Protein AF-A0A318UR28-F1 (afdb_monomer)

Secondary structure (DSSP, 8-state):
-------------------------------EEEEE-TTSS-EEEEESSPP-GGGEEEEEEEESEEEESS---SEE-TTSPPS-EEEE-SSEEEE---

Solvent-accessible surface a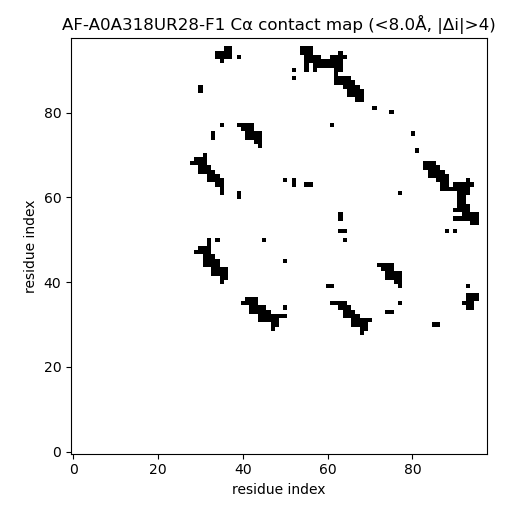rea (backbone atoms only — not comparable to full-atom values): 6173 Å² total; per-residue (Å²): 134,89,81,80,89,85,85,76,90,81,85,70,75,76,74,70,73,71,76,73,68,73,72,68,71,74,77,71,63,60,42,31,24,25,36,18,35,82,84,64,68,37,24,36,53,70,43,64,57,83,74,71,69,88,53,40,47,80,38,96,81,43,53,14,34,41,20,21,65,54,85,76,63,67,55,43,44,71,92,65,65,74,84,63,66,76,41,67,45,92,54,35,15,18,40,78,78,130

Radius of gyration: 28.0 Å; Cα contacts (8 Å, |Δi|>4): 166; chains: 1; bounding box: 41×29×94 Å

Mean predicted aligned error: 13.71 Å

pLDDT: mean 76.33, std 17.56, range [40.16, 93.56]

Foldseek 3Di:
DDDDDDDDDPPPPPPPPVPPPPCPVPPPLQKFKWFQAQVLFKTFTPGSDDDDCVQFDADPRAFGMWIASDDPDGIDGRVDGDPGIPDTHPGHGGGDDD

Organism: NCBI:txid1241337

Structure (mmCIF, N/CA/C/O backbone):
data_AF-A0A318UR28-F1
#
_entry.id   AF-A0A318UR28-F1
#
loop_
_atom_site.group_PDB
_atom_site.id
_atom_site.type_symbol
_atom_site.label_atom_id
_atom_site.label_alt_id
_atom_site.label_comp_id
_atom_site.label_asym_id
_atom_site.label_entity_id
_atom_site.label_seq_id
_atom_site.pdbx_PDB_ins_code
_atom_site.Cartn_x
_atom_site.Cartn_y
_atom_site.Cartn_z
_atom_site.occupancy
_atom_site.B_iso_or_equiv
_atom_site.auth_seq_id
_atom_site.auth_comp_id
_atom_site.auth_asym_id
_atom_site.auth_atom_id
_atom_site.pdbx_PDB_model_num
ATOM 1 N N . MET A 1 1 ? 23.581 -5.025 -82.618 1.00 43.72 1 MET A N 1
ATOM 2 C CA . MET A 1 1 ? 24.787 -5.405 -81.849 1.00 43.72 1 MET A CA 1
ATOM 3 C C . MET A 1 1 ? 25.170 -4.251 -80.940 1.00 43.72 1 MET A C 1
ATOM 5 O O . MET A 1 1 ? 25.267 -3.138 -81.431 1.00 43.72 1 MET A O 1
ATOM 9 N N . LYS A 1 2 ? 25.326 -4.558 -79.644 1.00 49.34 2 LYS A N 1
ATOM 10 C CA . LYS A 1 2 ? 26.146 -3.898 -78.612 1.00 49.34 2 LYS A CA 1
ATOM 11 C C . LYS A 1 2 ? 26.389 -2.388 -78.752 1.00 49.34 2 LYS A C 1
ATOM 13 O O . LYS A 1 2 ? 27.187 -1.984 -79.589 1.00 49.34 2 LYS A O 1
ATOM 18 N N . LYS A 1 3 ? 25.854 -1.622 -77.795 1.00 48.12 3 LYS A N 1
ATOM 19 C CA . LYS A 1 3 ? 26.621 -0.639 -77.008 1.00 48.12 3 LYS A CA 1
ATOM 20 C C . LYS A 1 3 ? 25.892 -0.371 -75.674 1.00 48.12 3 LYS A C 1
ATOM 22 O O . LYS A 1 3 ? 24.783 0.140 -75.693 1.00 48.12 3 LYS A O 1
ATOM 27 N N . VAL A 1 4 ? 26.283 -1.080 -74.605 1.00 57.25 4 VAL A N 1
ATOM 28 C CA . VAL A 1 4 ? 26.959 -0.540 -73.392 1.00 57.25 4 VAL A CA 1
ATOM 29 C C . VAL A 1 4 ? 26.194 0.670 -72.823 1.00 57.25 4 VAL A C 1
ATOM 31 O O . VAL A 1 4 ? 26.276 1.754 -73.380 1.00 57.25 4 VAL A O 1
ATOM 34 N N . PHE A 1 5 ? 25.263 0.486 -71.873 1.00 55.03 5 PHE A N 1
ATOM 35 C CA . PHE A 1 5 ? 25.503 0.572 -70.415 1.00 55.03 5 PHE A CA 1
ATOM 36 C C . PHE A 1 5 ? 26.703 1.454 -70.067 1.00 55.03 5 PHE A C 1
ATOM 38 O O . PHE A 1 5 ? 27.818 1.018 -70.290 1.00 55.03 5 PHE A O 1
ATOM 45 N N . PHE A 1 6 ? 26.468 2.658 -69.546 1.00 55.59 6 PHE A N 1
ATOM 46 C CA . PHE A 1 6 ? 27.237 3.335 -68.488 1.00 55.59 6 PHE A CA 1
ATOM 47 C C . PHE A 1 6 ? 26.827 4.812 -68.466 1.00 55.59 6 PHE A C 1
ATOM 49 O O . PHE A 1 6 ? 27.110 5.570 -69.387 1.00 55.59 6 PHE A O 1
ATOM 56 N N . GLY A 1 7 ? 26.143 5.203 -67.397 1.00 50.16 7 GLY A N 1
ATOM 57 C CA . GLY A 1 7 ? 25.590 6.540 -67.189 1.00 50.16 7 GLY A CA 1
ATOM 58 C C . GLY A 1 7 ? 24.182 6.361 -66.636 1.00 50.16 7 GLY A C 1
ATOM 59 O O . GLY A 1 7 ? 23.358 5.726 -67.271 1.00 50.16 7 GLY A O 1
ATOM 60 N N . LEU A 1 8 ? 23.826 6.803 -65.443 1.00 47.19 8 LEU A N 1
ATOM 61 C CA . LEU A 1 8 ? 24.327 7.940 -64.704 1.00 47.19 8 LEU A CA 1
ATOM 62 C C . LEU A 1 8 ? 23.835 7.748 -63.259 1.00 47.19 8 LEU A C 1
ATOM 64 O O . LEU A 1 8 ? 22.642 7.607 -63.024 1.00 47.19 8 LEU A O 1
ATOM 68 N N . LEU A 1 9 ? 24.775 7.684 -62.318 1.00 52.56 9 LEU A N 1
ATOM 69 C CA . LEU A 1 9 ? 24.725 8.473 -61.088 1.00 52.56 9 LEU A CA 1
ATOM 70 C C . LEU A 1 9 ? 23.358 8.528 -60.369 1.00 52.56 9 LEU A C 1
ATOM 72 O O . LEU A 1 9 ? 22.606 9.484 -60.512 1.00 52.56 9 LEU A O 1
ATOM 76 N N . VAL A 1 10 ? 23.096 7.550 -59.500 1.00 50.84 10 VAL A N 1
ATOM 77 C CA . VAL A 1 10 ? 22.198 7.751 -58.349 1.00 50.84 10 VAL A CA 1
ATOM 78 C C . VAL A 1 10 ? 22.953 7.359 -57.084 1.00 50.84 10 VAL A C 1
ATOM 80 O O . VAL A 1 10 ? 22.605 6.437 -56.359 1.00 50.84 10 VAL A O 1
ATOM 83 N N . ALA A 1 11 ? 24.037 8.090 -56.831 1.00 53.78 11 ALA A N 1
ATOM 84 C CA . ALA A 1 11 ? 24.538 8.296 -55.481 1.00 53.78 11 ALA A CA 1
ATOM 85 C C . ALA A 1 11 ? 23.714 9.427 -54.845 1.00 53.78 11 ALA A C 1
ATOM 87 O O . ALA A 1 11 ? 24.229 10.499 -54.543 1.00 53.78 11 ALA A O 1
ATOM 88 N N . ALA A 1 12 ? 22.407 9.212 -54.688 1.00 50.88 12 ALA A N 1
ATOM 89 C CA . ALA A 1 12 ? 21.651 9.980 -53.716 1.00 50.88 12 ALA A CA 1
ATOM 90 C C . ALA A 1 12 ? 21.875 9.259 -52.396 1.00 50.88 12 ALA A C 1
ATOM 92 O O . ALA A 1 12 ? 21.232 8.256 -52.096 1.00 50.88 12 ALA A O 1
ATOM 93 N N . ILE A 1 13 ? 22.894 9.736 -51.685 1.00 56.47 13 ILE A N 1
ATOM 94 C CA . ILE A 1 13 ? 23.155 9.456 -50.283 1.00 56.47 13 ILE A CA 1
ATOM 95 C C . ILE A 1 13 ? 21.796 9.508 -49.595 1.00 56.47 13 ILE A C 1
ATOM 97 O O . ILE A 1 13 ? 21.218 10.583 -49.428 1.00 56.47 13 ILE A O 1
ATOM 101 N N . ALA A 1 14 ? 21.259 8.336 -49.258 1.00 50.97 14 ALA A N 1
ATOM 102 C CA . ALA A 1 14 ? 20.238 8.244 -48.246 1.00 50.97 14 ALA A CA 1
ATOM 103 C C . ALA A 1 14 ? 20.933 8.795 -47.011 1.00 50.97 14 ALA A C 1
ATOM 105 O O . ALA A 1 14 ? 21.726 8.105 -46.368 1.00 50.97 14 ALA A O 1
ATOM 106 N N . VAL A 1 15 ?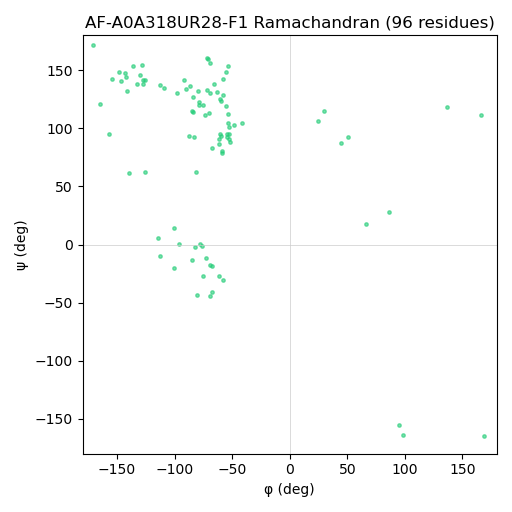 20.732 10.088 -46.755 1.00 53.31 15 VAL A N 1
ATOM 107 C CA . VAL A 1 15 ? 20.967 10.660 -45.446 1.00 53.31 15 VAL A CA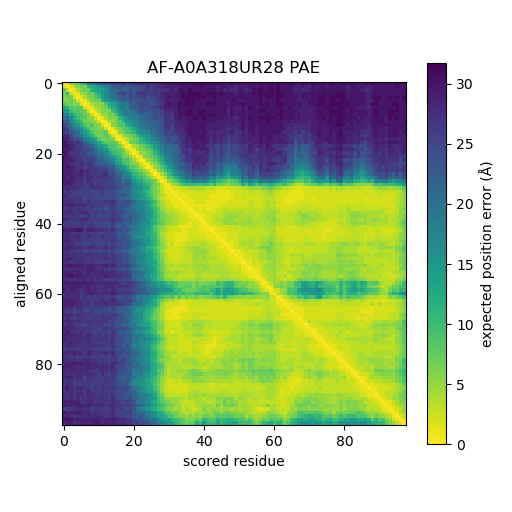 1
ATOM 108 C C . VAL A 1 15 ? 20.018 9.852 -44.592 1.00 53.31 15 VAL A C 1
ATOM 110 O O . VAL A 1 15 ? 18.816 10.110 -44.551 1.00 53.31 15 VAL A O 1
ATOM 113 N N . GLY A 1 16 ? 20.561 8.779 -44.018 1.00 49.44 16 GLY A N 1
ATOM 114 C CA . GLY A 1 16 ? 20.009 8.165 -42.846 1.00 49.44 16 GLY A CA 1
ATOM 115 C C . GLY A 1 16 ? 19.890 9.32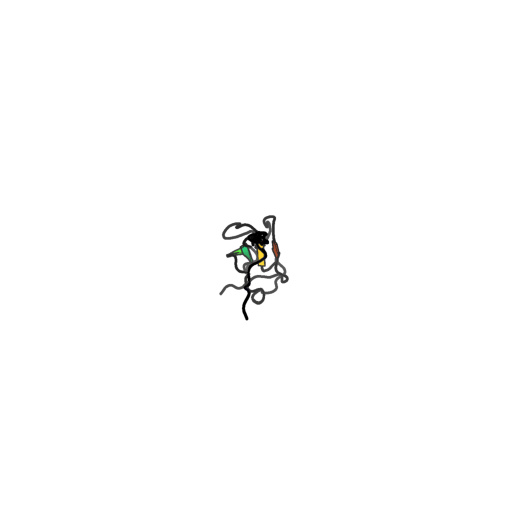5 -41.889 1.00 49.44 16 GLY A C 1
ATOM 116 O O . GLY A 1 16 ? 20.863 9.721 -41.252 1.00 49.44 16 GLY A O 1
ATOM 117 N N . GLY A 1 17 ? 18.699 9.923 -41.844 1.00 47.69 17 GLY A N 1
ATOM 118 C CA . GLY A 1 17 ? 18.200 10.464 -40.612 1.00 47.69 17 GLY A CA 1
ATOM 119 C C . GLY A 1 17 ? 18.291 9.270 -39.698 1.00 47.69 17 GLY A C 1
ATOM 120 O O . GLY A 1 17 ? 17.432 8.391 -39.749 1.00 47.69 17 GLY A O 1
ATOM 121 N N . SER A 1 18 ? 19.423 9.160 -39.000 1.00 50.34 18 SER A N 1
ATOM 122 C CA . SER A 1 18 ? 19.562 8.308 -37.850 1.00 50.34 18 SER A CA 1
ATOM 123 C C . SER A 1 18 ? 18.343 8.676 -37.051 1.00 50.34 18 SER A C 1
ATOM 125 O O . SER A 1 18 ? 18.253 9.775 -36.498 1.00 50.34 18 SER A O 1
ATOM 127 N N . ALA A 1 19 ? 17.344 7.803 -37.111 1.00 54.19 19 ALA A N 1
ATOM 128 C CA . ALA A 1 19 ? 16.306 7.779 -36.134 1.00 54.19 19 ALA A CA 1
ATOM 129 C C . ALA A 1 19 ? 17.089 7.476 -34.864 1.00 54.19 19 ALA A C 1
ATOM 131 O O . ALA A 1 19 ? 17.273 6.329 -34.470 1.00 54.19 19 ALA A O 1
ATOM 132 N N . PHE A 1 20 ? 17.592 8.534 -34.230 1.00 59.19 20 PHE A N 1
ATOM 133 C CA . PHE A 1 20 ? 17.612 8.611 -32.799 1.00 59.19 20 PHE A CA 1
ATOM 134 C C . PHE A 1 20 ? 16.133 8.494 -32.445 1.00 59.19 20 PHE A C 1
ATOM 136 O O . PHE A 1 20 ? 15.432 9.474 -32.202 1.00 59.19 20 PHE A O 1
ATOM 143 N N . THR A 1 21 ? 15.625 7.259 -32.484 1.00 53.50 21 THR A N 1
ATOM 144 C CA . THR A 1 21 ? 14.650 6.818 -31.522 1.00 53.50 21 THR A CA 1
ATOM 145 C C . THR A 1 21 ? 15.333 7.154 -30.217 1.00 53.50 21 THR A C 1
ATOM 147 O O . THR A 1 21 ? 16.164 6.395 -29.717 1.00 53.50 21 THR A O 1
ATOM 150 N N . SER A 1 22 ? 15.064 8.362 -29.725 1.00 51.41 22 SER A N 1
ATOM 151 C CA . SER A 1 22 ? 15.074 8.637 -28.312 1.00 51.41 22 SER A CA 1
ATOM 152 C C . SER A 1 22 ? 14.163 7.564 -27.757 1.00 51.41 22 SER A C 1
ATOM 154 O O . SER A 1 22 ? 12.950 7.735 -27.665 1.00 51.41 22 SER A O 1
ATOM 156 N N . ALA A 1 23 ? 14.758 6.413 -27.450 1.00 50.41 23 ALA A N 1
ATOM 157 C CA . ALA A 1 23 ? 14.302 5.555 -26.401 1.00 50.41 23 ALA A CA 1
ATOM 158 C C . ALA A 1 23 ? 14.393 6.465 -25.184 1.00 50.41 23 ALA A C 1
ATOM 160 O O . ALA A 1 23 ? 15.384 6.478 -24.455 1.00 50.41 23 ALA A O 1
ATOM 161 N N . GLN A 1 24 ? 13.381 7.324 -25.031 1.00 44.62 24 GLN A N 1
ATOM 162 C CA . GLN A 1 24 ? 12.987 7.826 -23.746 1.00 44.62 24 GLN A CA 1
ATOM 163 C C . GLN A 1 24 ? 12.770 6.536 -22.989 1.00 44.62 24 GLN A C 1
ATOM 165 O O . GLN A 1 24 ? 11.765 5.851 -23.174 1.00 44.62 24 GLN A O 1
ATOM 170 N N . 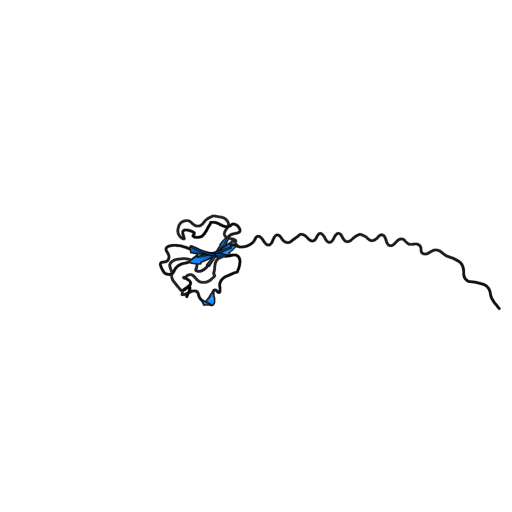LYS A 1 25 ? 13.816 6.119 -22.270 1.00 40.16 25 LYS A N 1
ATOM 171 C CA . LYS A 1 25 ? 13.734 5.081 -21.272 1.00 40.16 25 LYS A CA 1
ATOM 172 C C . LYS A 1 25 ? 12.598 5.593 -20.418 1.00 40.16 25 LYS A C 1
ATOM 174 O O . LYS A 1 25 ? 12.771 6.593 -19.723 1.00 40.16 25 LYS A O 1
ATOM 179 N N . LYS A 1 26 ? 11.404 5.028 -20.620 1.00 41.59 26 LYS A N 1
ATOM 180 C CA . LYS A 1 26 ? 10.255 5.290 -19.777 1.00 41.59 26 LYS A CA 1
ATOM 181 C C . LYS A 1 26 ? 10.820 4.970 -18.413 1.00 41.59 26 LYS A C 1
ATOM 183 O O . LYS A 1 26 ? 11.133 3.815 -18.136 1.00 41.59 26 LYS A O 1
ATOM 188 N N . VAL A 1 27 ? 11.108 6.007 -17.635 1.00 46.28 27 VAL A N 1
ATOM 189 C CA . VAL A 1 27 ? 11.353 5.845 -16.218 1.00 46.28 27 VAL A CA 1
ATOM 190 C C . VAL A 1 27 ? 9.977 5.428 -15.738 1.00 46.28 27 VAL A C 1
ATOM 192 O O . VAL A 1 27 ? 9.125 6.255 -15.440 1.00 46.28 27 VAL A O 1
ATOM 195 N N . THR A 1 28 ? 9.679 4.136 -15.858 1.00 52.03 28 THR A N 1
ATOM 196 C CA . THR A 1 28 ? 8.694 3.497 -15.012 1.00 52.03 28 THR A CA 1
ATOM 197 C C . THR A 1 28 ? 9.294 3.6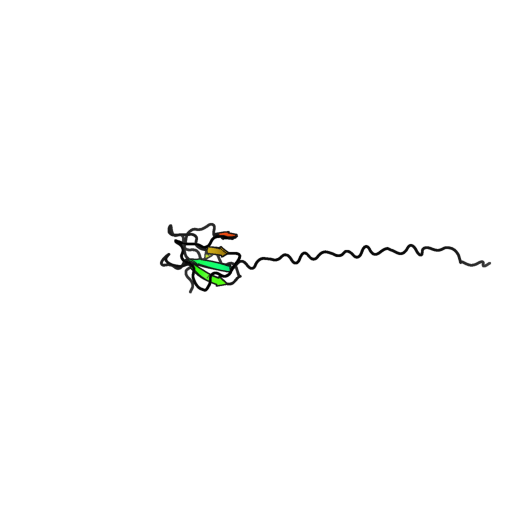78 -13.642 1.00 52.03 28 THR A C 1
ATOM 199 O O . THR A 1 28 ? 10.189 2.938 -13.256 1.00 52.03 28 THR A O 1
ATOM 202 N N . THR A 1 29 ? 8.938 4.786 -12.999 1.00 62.00 29 THR A N 1
ATOM 203 C CA . THR A 1 29 ? 9.234 5.005 -11.598 1.00 62.00 29 THR A CA 1
ATOM 204 C C . THR A 1 29 ? 8.661 3.786 -10.904 1.00 62.00 29 THR A C 1
ATOM 206 O O . THR A 1 29 ? 7.452 3.550 -10.994 1.00 62.00 29 THR A O 1
ATOM 209 N N . ASP A 1 30 ? 9.537 2.947 -10.359 1.00 79.12 30 ASP A N 1
ATOM 210 C CA . ASP A 1 30 ? 9.112 1.727 -9.696 1.00 79.12 30 ASP A CA 1
ATOM 211 C C . ASP A 1 30 ? 8.114 2.136 -8.607 1.00 79.12 30 ASP A C 1
ATOM 213 O O . ASP A 1 30 ? 8.405 2.979 -7.756 1.00 79.12 30 ASP A O 1
ATOM 217 N N . THR A 1 31 ? 6.880 1.643 -8.718 1.00 89.38 31 THR A N 1
ATOM 218 C CA . THR A 1 31 ? 5.838 1.929 -7.733 1.00 89.38 31 THR A CA 1
ATOM 219 C C . THR A 1 31 ? 6.002 0.924 -6.612 1.00 89.38 31 THR A C 1
ATOM 221 O O . THR A 1 31 ? 5.840 -0.271 -6.832 1.00 89.38 31 THR A O 1
ATOM 224 N N . TYR A 1 32 ? 6.341 1.402 -5.423 1.00 91.88 32 TYR A N 1
ATOM 225 C CA . TYR A 1 32 ? 6.459 0.588 -4.224 1.00 91.88 32 TYR A CA 1
ATOM 226 C C . TYR A 1 32 ? 5.076 0.439 -3.609 1.00 91.88 32 TYR A C 1
ATOM 228 O O . TYR A 1 32 ? 4.477 1.426 -3.174 1.00 91.88 32 TYR A O 1
ATOM 236 N N . TYR A 1 33 ? 4.562 -0.784 -3.608 1.00 92.50 33 TYR A N 1
ATOM 237 C CA . TYR A 1 33 ? 3.243 -1.117 -3.098 1.00 92.50 33 TYR A CA 1
ATOM 238 C C . TYR A 1 33 ? 3.309 -1.515 -1.630 1.00 92.50 33 TYR A C 1
ATOM 240 O O . TYR A 1 33 ? 4.209 -2.231 -1.180 1.00 92.50 33 TYR A O 1
ATOM 248 N N . TYR A 1 34 ? 2.294 -1.079 -0.896 1.00 93.00 34 TYR A N 1
ATOM 249 C CA . TYR A 1 34 ? 2.103 -1.390 0.502 1.00 93.00 34 TYR A CA 1
ATOM 250 C C . TYR A 1 34 ? 0.666 -1.835 0.756 1.00 93.00 34 TYR A C 1
ATOM 252 O O . TYR A 1 34 ? -0.274 -1.221 0.253 1.00 93.00 34 TYR A O 1
ATOM 260 N N . VAL A 1 35 ? 0.497 -2.868 1.577 1.00 92.75 35 VAL A N 1
ATOM 261 C CA . VAL A 1 35 ? -0.806 -3.465 1.908 1.00 92.75 35 VAL A CA 1
ATOM 262 C C . VAL A 1 35 ? -1.159 -3.226 3.367 1.00 92.75 35 VAL A C 1
ATOM 264 O O . VAL A 1 35 ? -0.294 -3.338 4.240 1.00 92.75 35 VAL A O 1
ATOM 267 N N . LEU A 1 36 ? -2.411 -2.881 3.651 1.00 92.12 36 LEU A N 1
ATOM 268 C CA . LEU A 1 36 ? -2.871 -2.666 5.017 1.00 92.12 36 LEU A CA 1
ATOM 269 C C . LEU A 1 36 ? -2.964 -4.006 5.750 1.00 92.12 36 LEU A C 1
ATOM 271 O O . LEU A 1 36 ? -3.520 -4.976 5.231 1.00 92.12 36 LEU A O 1
ATOM 275 N N . ASN A 1 37 ? -2.431 -4.057 6.970 1.00 88.88 37 ASN A N 1
ATOM 276 C CA . ASN A 1 37 ? -2.581 -5.218 7.837 1.00 88.88 37 ASN A CA 1
ATOM 277 C C . ASN A 1 37 ? -4.024 -5.361 8.357 1.00 88.88 37 ASN A C 1
ATOM 279 O O . ASN A 1 37 ? -4.772 -4.391 8.446 1.00 88.88 37 ASN A O 1
ATOM 283 N N . GLN A 1 38 ? -4.395 -6.567 8.796 1.00 87.00 38 GLN A N 1
ATOM 284 C CA . GLN A 1 38 ? -5.736 -6.848 9.328 1.00 87.00 38 GLN A CA 1
ATOM 285 C C . GLN A 1 38 ? -6.131 -5.970 10.527 1.00 87.00 38 GLN A C 1
ATOM 287 O O . GLN A 1 38 ? -7.301 -5.642 10.700 1.00 87.00 38 GLN A O 1
ATOM 292 N N . ALA A 1 39 ? -5.159 -5.552 11.341 1.00 85.19 39 ALA A N 1
ATOM 293 C CA . ALA A 1 39 ? -5.405 -4.653 12.466 1.00 85.19 39 ALA A CA 1
ATOM 294 C C . ALA A 1 39 ? -5.696 -3.197 12.038 1.00 85.19 39 ALA A C 1
ATOM 296 O O . ALA A 1 39 ? -6.090 -2.393 12.878 1.00 85.19 39 ALA A O 1
ATOM 297 N N . GLY A 1 40 ? -5.470 -2.832 10.770 1.00 85.88 40 GLY A N 1
ATOM 298 C CA . GLY A 1 40 ? -5.626 -1.464 10.272 1.00 85.88 40 GLY A CA 1
ATOM 299 C C . GLY A 1 40 ? -4.629 -0.464 10.866 1.00 85.88 40 GLY A C 1
ATOM 300 O O . GLY A 1 40 ? -4.861 0.740 10.821 1.00 85.88 40 GLY A O 1
ATOM 301 N N . THR A 1 41 ? -3.533 -0.948 11.455 1.00 88.69 41 THR A N 1
ATOM 302 C CA . THR A 1 41 ? -2.554 -0.133 12.192 1.00 88.69 41 THR A CA 1
ATOM 303 C C . THR A 1 41 ? -1.308 0.198 11.384 1.00 88.69 41 THR A C 1
ATOM 305 O O . THR A 1 41 ? -0.591 1.133 11.733 1.00 88.69 41 THR A O 1
ATOM 308 N N . SER A 1 42 ? -1.015 -0.561 10.325 1.00 90.75 42 SER A N 1
ATOM 309 C CA . SER A 1 42 ? 0.186 -0.363 9.511 1.00 90.75 42 SER A CA 1
ATOM 310 C C . SER A 1 42 ? -0.003 -0.886 8.091 1.00 90.75 42 SER A C 1
ATOM 312 O O . SER A 1 42 ? -0.600 -1.942 7.883 1.00 90.75 42 SER A O 1
ATOM 314 N N . TYR A 1 43 ? 0.553 -0.167 7.124 1.00 92.56 43 TYR A N 1
ATOM 315 C CA . TYR A 1 43 ? 0.801 -0.679 5.787 1.00 92.56 43 TYR A CA 1
ATOM 316 C C . TYR A 1 43 ? 2.154 -1.389 5.761 1.00 92.56 43 TYR A C 1
ATOM 318 O O . TYR A 1 43 ? 3.124 -0.861 6.301 1.00 92.56 43 TYR A O 1
ATOM 326 N N . ARG A 1 44 ? 2.241 -2.559 5.132 1.00 92.56 44 ARG A N 1
ATOM 327 C CA . ARG A 1 44 ? 3.474 -3.336 4.950 1.00 92.56 44 ARG A CA 1
ATOM 328 C C . ARG A 1 44 ? 3.908 -3.317 3.495 1.00 92.56 44 ARG A C 1
ATOM 330 O O . ARG A 1 44 ? 3.074 -3.533 2.624 1.00 92.56 44 ARG A O 1
ATOM 337 N N . SER A 1 45 ? 5.195 -3.092 3.250 1.00 92.12 45 SER A N 1
ATOM 338 C CA . SER A 1 45 ? 5.768 -3.153 1.903 1.00 92.12 45 SER A CA 1
ATOM 339 C C . SER A 1 45 ? 5.650 -4.568 1.339 1.00 92.12 45 SER A C 1
ATOM 341 O O . SER A 1 45 ? 6.009 -5.537 2.013 1.00 92.12 45 SER A O 1
ATOM 343 N N . VAL A 1 46 ? 5.149 -4.674 0.110 1.00 90.50 46 VAL A N 1
ATOM 344 C CA . VAL A 1 46 ? 5.081 -5.926 -0.667 1.00 90.50 46 VAL A CA 1
ATOM 345 C C . VAL A 1 46 ? 5.978 -5.883 -1.909 1.00 90.50 46 VAL A C 1
ATOM 347 O O . VAL A 1 46 ? 6.008 -6.827 -2.693 1.00 90.50 46 VAL A O 1
ATOM 350 N N . GLY A 1 47 ? 6.760 -4.809 -2.060 1.00 88.69 47 GLY A N 1
ATOM 351 C CA . GLY A 1 47 ? 7.701 -4.614 -3.159 1.00 88.69 47 GLY A CA 1
ATOM 352 C C . GLY A 1 47 ? 7.119 -3.802 -4.314 1.00 88.69 47 GLY A C 1
ATOM 353 O O . GLY A 1 47 ? 6.223 -2.985 -4.131 1.00 88.69 47 GLY A O 1
ATOM 354 N N . ILE A 1 48 ? 7.671 -4.004 -5.511 1.00 88.94 48 ILE A N 1
ATOM 355 C CA . ILE A 1 48 ? 7.356 -3.207 -6.713 1.00 88.94 48 ILE A CA 1
ATOM 356 C C . ILE A 1 48 ? 6.297 -3.845 -7.623 1.00 88.94 48 ILE A C 1
ATOM 358 O O . ILE A 1 48 ? 5.968 -3.319 -8.685 1.00 88.94 48 ILE A O 1
ATOM 362 N N . VAL A 1 49 ? 5.781 -5.009 -7.225 1.00 87.31 49 VAL A N 1
ATOM 363 C CA . VAL A 1 49 ? 4.721 -5.727 -7.935 1.00 87.31 49 VAL A CA 1
ATOM 364 C C . VAL A 1 49 ? 3.399 -5.404 -7.257 1.00 87.31 49 VAL A C 1
ATOM 366 O O . VAL A 1 49 ? 3.297 -5.501 -6.034 1.00 87.31 49 VAL A O 1
ATOM 369 N N . ALA A 1 50 ? 2.400 -5.012 -8.049 1.00 85.31 50 ALA A N 1
ATOM 370 C CA . ALA A 1 50 ? 1.071 -4.729 -7.531 1.00 85.31 50 ALA A CA 1
ATOM 371 C C . ALA A 1 50 ? 0.495 -5.998 -6.873 1.00 85.31 50 ALA A C 1
ATOM 373 O O . ALA A 1 50 ? 0.476 -7.050 -7.518 1.00 85.31 50 ALA A O 1
ATOM 374 N N . PRO A 1 51 ? 0.063 -5.931 -5.604 1.00 86.25 51 PRO A N 1
ATOM 375 C CA . PRO A 1 51 ? -0.606 -7.046 -4.952 1.00 86.25 51 PRO A CA 1
ATOM 376 C C . PRO A 1 51 ? -1.990 -7.265 -5.563 1.00 86.25 51 PRO A C 1
ATOM 378 O O . PRO A 1 51 ? -2.595 -6.346 -6.113 1.00 86.25 51 PRO A O 1
ATOM 381 N N . ASP A 1 52 ? -2.489 -8.488 -5.433 1.00 86.38 52 ASP A N 1
ATOM 382 C CA . ASP A 1 52 ? -3.822 -8.847 -5.897 1.00 86.38 52 ASP A CA 1
ATOM 383 C C . ASP A 1 52 ? -4.897 -8.183 -5.017 1.00 86.38 52 ASP A C 1
ATOM 385 O O . ASP A 1 52 ? -5.020 -8.486 -3.825 1.00 86.38 52 ASP A O 1
ATOM 389 N N . GLU A 1 53 ? -5.655 -7.248 -5.597 1.00 84.62 53 GLU A N 1
ATOM 390 C CA . GLU A 1 53 ? -6.743 -6.542 -4.912 1.00 84.62 53 GLU A CA 1
ATOM 391 C C . GLU A 1 53 ? -7.941 -7.457 -4.612 1.00 84.62 53 GLU A C 1
ATOM 393 O O . GLU A 1 53 ? -8.730 -7.126 -3.725 1.00 84.62 53 GLU A O 1
ATOM 398 N N . ASP A 1 54 ? -8.069 -8.620 -5.262 1.00 84.50 54 ASP A N 1
ATOM 399 C CA . ASP A 1 54 ? -9.139 -9.582 -4.958 1.00 84.50 54 ASP A CA 1
ATOM 400 C C . ASP A 1 54 ? -8.970 -10.206 -3.559 1.00 84.50 54 ASP A C 1
ATOM 402 O O . ASP A 1 54 ? -9.926 -10.705 -2.961 1.00 84.50 54 ASP A O 1
ATOM 406 N N . LEU A 1 55 ? -7.764 -10.121 -2.984 1.00 83.94 55 LEU A N 1
ATOM 407 C CA . LEU A 1 55 ? -7.471 -10.547 -1.612 1.00 83.94 55 LEU A CA 1
ATOM 408 C C . LEU A 1 55 ? -7.840 -9.489 -0.558 1.00 83.94 55 LEU A C 1
ATOM 410 O O . LEU A 1 55 ? -7.682 -9.730 0.646 1.00 83.94 55 LEU A O 1
ATOM 414 N N . CYS A 1 56 ? -8.321 -8.318 -0.981 1.00 87.81 56 CYS A N 1
ATOM 415 C CA . CYS A 1 56 ? -8.743 -7.256 -0.081 1.00 87.81 56 CYS A CA 1
ATOM 416 C C . CYS A 1 56 ? -10.079 -7.591 0.585 1.00 87.81 56 CYS A C 1
ATOM 418 O O . CYS A 1 56 ? -11.144 -7.548 -0.028 1.00 87.81 56 CYS A O 1
ATOM 420 N N . SER A 1 57 ? -10.041 -7.826 1.893 1.00 87.38 57 SER A N 1
ATOM 421 C CA . SER A 1 57 ? -11.249 -7.930 2.709 1.00 87.38 57 SER A CA 1
ATOM 422 C C . SER A 1 57 ? -11.790 -6.536 3.011 1.00 87.38 57 SER A C 1
ATOM 424 O O . SER A 1 57 ? -11.094 -5.721 3.620 1.00 87.38 57 SER A O 1
ATOM 426 N N . THR A 1 58 ? -13.022 -6.249 2.584 1.00 81.19 58 THR A N 1
ATOM 427 C CA . THR A 1 58 ? -13.629 -4.919 2.722 1.00 81.19 58 THR A CA 1
ATOM 428 C C . THR A 1 58 ?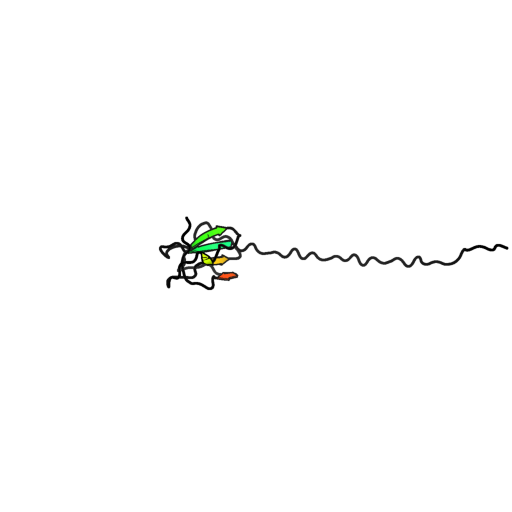 -13.718 -4.490 4.188 1.00 81.19 58 THR A C 1
ATOM 430 O O . THR A 1 58 ? -14.326 -5.174 5.011 1.00 81.19 58 THR A O 1
ATOM 433 N N . ALA A 1 59 ? -13.138 -3.336 4.518 1.00 77.56 59 AL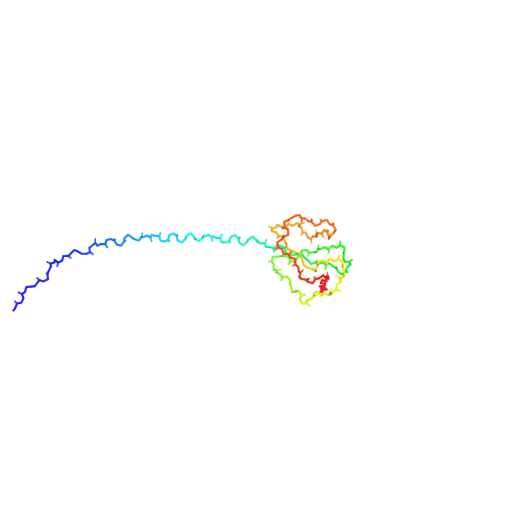A A N 1
ATOM 434 C CA . ALA A 1 59 ? -13.169 -2.758 5.859 1.00 77.56 59 ALA A CA 1
ATOM 435 C C . ALA A 1 59 ? -13.157 -1.218 5.790 1.00 77.56 59 ALA A C 1
ATOM 437 O O . ALA A 1 59 ? -12.548 -0.645 4.886 1.00 77.56 59 ALA A O 1
ATOM 438 N N . PRO A 1 60 ? -13.786 -0.511 6.747 1.00 70.94 60 PRO A N 1
ATOM 439 C CA . PRO A 1 60 ? -13.949 0.945 6.679 1.00 70.94 60 PRO A CA 1
ATOM 440 C C . PRO A 1 60 ? -12.682 1.748 7.023 1.00 70.94 60 PRO A C 1
ATOM 442 O O . PRO A 1 60 ? -12.717 2.973 7.022 1.00 70.94 60 PRO A O 1
ATOM 445 N N . ILE A 1 61 ? -11.576 1.085 7.366 1.00 72.44 61 ILE A N 1
ATOM 446 C CA . ILE A 1 61 ? -10.470 1.701 8.112 1.00 72.44 61 ILE A CA 1
ATOM 447 C C . ILE A 1 61 ? -9.556 2.530 7.203 1.00 72.44 61 ILE A C 1
ATOM 449 O O . ILE A 1 61 ? -9.123 3.618 7.577 1.00 72.44 61 ILE A O 1
ATOM 453 N N . SER A 1 62 ? -9.218 2.011 6.021 1.00 84.44 62 SER A N 1
ATOM 454 C CA . SER A 1 62 ? -8.257 2.613 5.089 1.00 84.44 62 SER A CA 1
ATOM 455 C C . SER A 1 62 ? -8.273 1.879 3.749 1.00 84.44 62 SER A C 1
ATOM 457 O O . SER A 1 62 ? -8.911 0.835 3.614 1.00 84.44 62 SER A O 1
ATOM 459 N N . LYS A 1 63 ? -7.578 2.430 2.749 1.00 90.25 63 LYS A N 1
ATOM 460 C CA . LYS A 1 63 ? -7.337 1.742 1.478 1.00 90.25 63 LYS A CA 1
ATOM 461 C C . LYS A 1 63 ? -6.610 0.421 1.717 1.00 90.25 63 LYS A C 1
ATOM 463 O O . LYS A 1 63 ? -5.772 0.313 2.602 1.00 90.25 63 LYS A O 1
ATOM 468 N N . CYS A 1 64 ? -6.959 -0.595 0.946 1.00 91.06 64 CYS A N 1
ATOM 469 C CA . CYS A 1 64 ? -6.327 -1.896 1.092 1.00 91.06 64 CYS A CA 1
ATOM 470 C C . CYS A 1 64 ? -4.863 -1.872 0.642 1.00 91.06 64 CYS A C 1
ATOM 472 O O . CYS A 1 64 ? -3.977 -2.376 1.331 1.00 91.06 64 CYS A O 1
ATOM 474 N N . VAL A 1 65 ? -4.618 -1.228 -0.495 1.00 92.12 65 VAL A N 1
ATOM 475 C CA . VAL A 1 65 ? -3.307 -1.078 -1.119 1.00 92.12 65 VAL A CA 1
ATOM 476 C C . VAL A 1 65 ? -3.051 0.395 -1.402 1.00 92.12 65 VAL A C 1
ATOM 478 O O . VAL A 1 65 ? -3.938 1.109 -1.883 1.00 92.12 65 VAL A O 1
ATOM 481 N N . VAL A 1 66 ? -1.828 0.836 -1.133 1.00 93.19 66 VAL A N 1
ATOM 482 C CA . VAL A 1 66 ? -1.305 2.147 -1.527 1.00 93.19 66 VAL A CA 1
ATOM 483 C C . VAL A 1 66 ? 0.044 1.966 -2.215 1.00 93.19 66 VAL A C 1
ATOM 485 O O . VAL A 1 66 ? 0.802 1.064 -1.867 1.00 93.19 66 VAL A O 1
ATOM 488 N N . GLY A 1 67 ? 0.342 2.804 -3.201 1.00 93.56 67 GLY A N 1
ATOM 489 C CA . GLY A 1 67 ? 1.595 2.779 -3.947 1.00 93.56 67 GLY A CA 1
ATOM 490 C C . GLY A 1 67 ? 2.266 4.145 -3.977 1.00 93.56 67 GLY A C 1
ATOM 491 O O . GLY A 1 67 ? 1.590 5.171 -4.100 1.00 93.56 67 GLY A O 1
ATOM 492 N N . PHE A 1 68 ? 3.593 4.152 -3.874 1.00 92.56 68 PHE A N 1
ATOM 493 C CA . PHE A 1 68 ? 4.422 5.357 -3.871 1.00 92.56 68 PHE A CA 1
ATOM 494 C C . PHE A 1 68 ? 5.542 5.260 -4.905 1.00 92.56 68 PHE A C 1
ATOM 496 O O . PHE A 1 68 ? 6.021 4.178 -5.222 1.00 92.56 68 PHE A O 1
ATOM 503 N N . ASN A 1 69 ? 6.025 6.409 -5.372 1.00 90.56 69 ASN A N 1
ATOM 504 C CA . ASN A 1 69 ? 7.170 6.499 -6.293 1.00 90.56 69 ASN A CA 1
ATOM 505 C C . ASN A 1 69 ? 8.533 6.313 -5.616 1.00 90.56 69 ASN A C 1
ATOM 507 O O . ASN A 1 69 ? 9.570 6.484 -6.256 1.00 90.56 69 ASN A O 1
ATOM 511 N N . ALA A 1 70 ? 8.529 6.086 -4.307 1.00 88.56 70 ALA A N 1
ATOM 512 C CA . ALA A 1 70 ? 9.710 5.974 -3.479 1.00 88.56 70 ALA A CA 1
ATOM 513 C C . ALA A 1 70 ? 9.478 4.905 -2.413 1.00 88.56 70 ALA A C 1
ATOM 515 O O . ALA A 1 70 ? 8.359 4.729 -1.929 1.00 88.56 70 ALA A O 1
ATOM 516 N N . ASP A 1 71 ? 10.554 4.221 -2.040 1.00 88.31 71 ASP A N 1
ATOM 517 C CA . ASP A 1 71 ? 10.540 3.304 -0.912 1.00 88.31 71 ASP A CA 1
ATOM 518 C C . ASP A 1 71 ? 10.545 4.100 0.401 1.00 88.31 71 ASP A C 1
ATOM 520 O O . ASP A 1 71 ? 11.460 4.874 0.689 1.00 88.31 71 ASP A O 1
ATOM 524 N N . HIS A 1 72 ? 9.503 3.907 1.200 1.00 89.69 72 HIS A N 1
ATOM 525 C CA . HIS A 1 72 ? 9.331 4.465 2.538 1.00 89.69 72 HIS A CA 1
ATOM 526 C C . HIS A 1 72 ? 9.664 3.457 3.655 1.00 89.69 72 HIS A C 1
ATOM 528 O O . HIS A 1 72 ? 9.336 3.693 4.819 1.00 89.69 72 HIS A O 1
ATOM 534 N N . GLY A 1 73 ? 10.326 2.347 3.322 1.00 90.19 73 GLY A N 1
ATOM 535 C CA . GLY A 1 73 ? 10.753 1.306 4.252 1.00 90.19 73 GLY A CA 1
ATOM 536 C C . GLY A 1 73 ? 9.799 0.114 4.297 1.00 90.19 73 GLY A C 1
ATOM 537 O O . GLY A 1 73 ? 8.960 -0.090 3.425 1.00 90.19 73 GLY A O 1
ATOM 538 N N . THR A 1 74 ? 9.923 -0.711 5.337 1.00 91.25 74 THR A N 1
ATOM 539 C CA . THR A 1 74 ? 9.140 -1.952 5.471 1.00 91.25 74 THR A CA 1
ATOM 540 C C . THR A 1 74 ? 7.691 -1.712 5.881 1.00 91.25 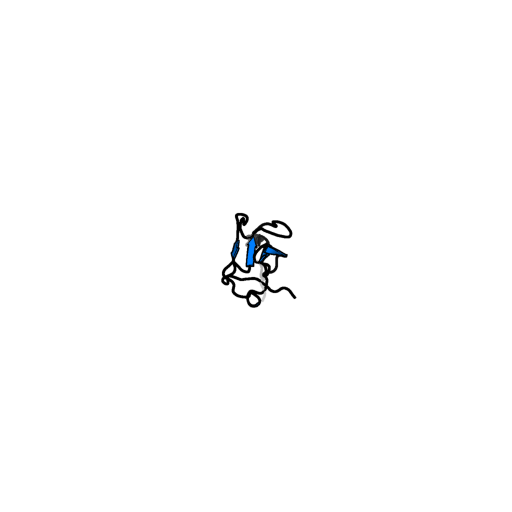74 THR A C 1
ATOM 542 O O . THR A 1 74 ? 6.823 -2.527 5.563 1.00 91.25 74 THR A O 1
ATOM 545 N N . THR A 1 75 ? 7.415 -0.610 6.581 1.00 91.88 75 THR A N 1
ATOM 546 C CA . THR A 1 75 ? 6.076 -0.268 7.062 1.00 91.88 75 THR A CA 1
ATOM 547 C C . THR A 1 75 ? 5.795 1.221 6.989 1.00 91.88 75 THR A C 1
ATOM 549 O O . THR A 1 75 ? 6.668 2.027 7.300 1.00 91.88 75 THR A O 1
ATOM 552 N N . VAL A 1 76 ? 4.549 1.576 6.685 1.00 92.19 76 VAL A N 1
ATOM 553 C CA . VAL A 1 76 ? 4.062 2.959 6.632 1.00 92.19 76 VAL A CA 1
ATOM 554 C C . VAL A 1 76 ? 2.831 3.105 7.525 1.00 92.19 76 VAL A C 1
ATOM 556 O O . VAL A 1 76 ? 1.994 2.206 7.608 1.00 92.19 76 VAL A O 1
ATOM 559 N N . ASN A 1 77 ? 2.709 4.239 8.215 1.00 90.50 77 ASN A N 1
ATOM 560 C CA . ASN A 1 77 ? 1.567 4.496 9.084 1.00 90.50 77 ASN A CA 1
ATOM 561 C C . ASN A 1 77 ? 0.333 4.933 8.259 1.00 90.50 77 ASN A C 1
ATOM 563 O O . ASN A 1 77 ? 0.414 5.950 7.566 1.00 90.50 77 ASN A O 1
ATOM 567 N N . PRO A 1 78 ? -0.816 4.232 8.346 1.00 87.62 78 PRO A N 1
ATOM 568 C CA . PRO A 1 78 ? -2.037 4.592 7.629 1.00 87.62 78 PRO A CA 1
ATOM 569 C C . PRO A 1 78 ? -2.607 5.963 8.006 1.00 87.62 78 PRO A C 1
ATOM 571 O O . PRO A 1 78 ? -3.248 6.593 7.167 1.00 87.62 78 PRO A O 1
ATOM 574 N N . THR A 1 79 ? -2.363 6.458 9.223 1.00 87.75 79 THR A N 1
ATOM 575 C CA . THR A 1 79 ? -2.865 7.772 9.668 1.00 87.75 79 THR A CA 1
ATOM 576 C C . THR A 1 79 ? -1.960 8.935 9.265 1.00 87.75 79 THR A C 1
ATOM 578 O O . THR A 1 79 ? -2.374 10.089 9.333 1.00 87.75 79 THR A O 1
ATOM 581 N N . SER A 1 80 ? -0.735 8.645 8.824 1.00 88.38 80 SER A N 1
ATOM 582 C CA . SER A 1 80 ? 0.267 9.637 8.431 1.00 88.38 80 SER A CA 1
ATOM 583 C C . SER A 1 80 ? 1.002 9.164 7.179 1.00 88.38 80 SER A C 1
ATOM 585 O O . SER A 1 80 ? 2.213 8.929 7.197 1.00 88.38 80 SER A O 1
ATOM 587 N N . LEU A 1 81 ? 0.248 8.991 6.092 1.00 86.69 81 LEU A N 1
ATOM 588 C CA . LEU A 1 81 ? 0.802 8.547 4.817 1.00 86.69 81 LEU A CA 1
ATOM 589 C C . LEU A 1 81 ? 1.758 9.605 4.237 1.00 86.69 81 LEU A C 1
ATOM 591 O O . LEU A 1 81 ? 1.424 10.794 4.248 1.00 86.69 81 LEU A O 1
ATOM 595 N N . PRO A 1 82 ? 2.911 9.189 3.687 1.00 87.00 82 PRO A N 1
ATOM 596 C CA . PRO A 1 82 ? 3.783 10.061 2.917 1.00 87.00 82 PRO A CA 1
ATOM 597 C C . PRO A 1 82 ? 3.031 10.752 1.774 1.00 87.00 82 PRO A C 1
ATOM 599 O O . PRO A 1 82 ? 2.032 10.251 1.248 1.00 87.00 82 PRO A O 1
ATOM 602 N N . SER A 1 83 ? 3.519 11.918 1.364 1.00 86.25 83 SER A N 1
ATOM 603 C CA . SER A 1 83 ? 3.063 12.551 0.129 1.00 86.25 83 SER A CA 1
ATOM 604 C C . SER A 1 83 ? 3.592 11.788 -1.094 1.00 86.25 83 SER A C 1
ATOM 606 O O . SER A 1 83 ? 4.556 11.033 -1.005 1.00 86.25 83 SER A O 1
ATOM 608 N N . GLY A 1 84 ? 2.959 11.976 -2.256 1.00 82.75 84 GLY A N 1
ATOM 609 C CA . GLY A 1 84 ? 3.417 11.343 -3.501 1.00 82.75 84 GLY A CA 1
ATOM 610 C C . GLY A 1 84 ? 2.883 9.930 -3.746 1.00 82.75 84 GLY A C 1
ATOM 611 O O . GLY A 1 84 ? 3.530 9.148 -4.441 1.00 82.75 84 GLY A O 1
ATOM 612 N N . LYS A 1 85 ? 1.698 9.612 -3.208 1.00 88.44 85 LYS A N 1
ATOM 613 C CA . LYS A 1 85 ? 0.939 8.423 -3.613 1.00 88.44 85 LYS A CA 1
ATOM 614 C C . LYS A 1 85 ? 0.655 8.473 -5.109 1.00 88.44 85 LYS A C 1
ATOM 616 O O . LYS A 1 85 ? 0.132 9.469 -5.608 1.00 88.44 85 LYS A O 1
ATOM 621 N N . THR A 1 86 ? 0.980 7.395 -5.803 1.00 90.81 86 THR A N 1
ATOM 622 C CA . THR A 1 86 ? 0.682 7.215 -7.231 1.00 90.81 86 THR A CA 1
ATOM 623 C C . THR A 1 86 ? -0.331 6.138 -7.506 1.00 90.81 86 THR A C 1
ATOM 625 O O . THR A 1 86 ? -0.848 6.062 -8.618 1.00 90.81 86 THR A O 1
ATOM 628 N N . TYR A 1 87 ? -0.665 5.357 -6.486 1.00 90.62 87 TYR A N 1
ATOM 629 C CA . TYR A 1 87 ? -1.688 4.345 -6.583 1.00 90.62 87 TYR A CA 1
ATOM 630 C C . TYR A 1 87 ? -2.432 4.204 -5.255 1.00 90.62 87 TYR A C 1
ATOM 632 O O . TYR A 1 87 ? -1.837 4.259 -4.178 1.00 90.62 87 TYR A O 1
ATOM 640 N N . GLU A 1 88 ? -3.742 4.009 -5.346 1.00 91.06 88 GLU A N 1
ATOM 641 C CA . GLU A 1 88 ? -4.605 3.635 -4.234 1.00 91.06 88 GLU A CA 1
ATOM 642 C C . GLU A 1 88 ? -5.636 2.636 -4.751 1.00 91.06 88 GLU A C 1
ATOM 644 O O . GLU A 1 88 ? -6.274 2.868 -5.779 1.00 91.06 88 GLU A O 1
ATOM 649 N N . SER A 1 89 ? -5.812 1.545 -4.015 1.00 90.25 89 SER A N 1
ATOM 650 C CA . SER A 1 89 ? -6.860 0.560 -4.293 1.00 90.25 89 SER A CA 1
ATOM 651 C C . SER A 1 89 ? -8.254 1.187 -4.342 1.00 90.25 89 SER A C 1
ATOM 653 O O . SER A 1 89 ? -8.586 2.147 -3.625 1.00 90.25 89 SER A O 1
ATOM 655 N N . SER A 1 90 ? -9.112 0.603 -5.170 1.00 87.56 90 SER A N 1
ATOM 656 C CA . SER A 1 90 ? -10.527 0.989 -5.213 1.00 87.56 90 SER A CA 1
ATOM 657 C C . SER A 1 90 ? -11.230 0.593 -3.907 1.00 87.56 90 SER A C 1
ATOM 659 O O . SER A 1 90 ? -11.948 1.404 -3.310 1.00 87.56 90 SER A O 1
ATOM 661 N N . THR A 1 91 ? -10.907 -0.598 -3.404 1.00 87.38 91 THR A N 1
ATOM 662 C CA . THR A 1 91 ? -11.470 -1.194 -2.193 1.00 87.38 91 THR A CA 1
ATOM 663 C C . THR A 1 91 ? -10.756 -0.713 -0.929 1.00 87.38 91 THR A C 1
ATOM 665 O O . THR A 1 91 ? -9.539 -0.820 -0.783 1.00 87.38 91 THR A O 1
ATOM 668 N N . SER A 1 92 ? -11.529 -0.214 0.035 1.00 87.62 92 SER A N 1
ATOM 669 C CA . SER A 1 92 ? -11.043 -0.017 1.405 1.00 87.62 92 SER A CA 1
ATOM 670 C C . SER A 1 92 ? -11.068 -1.348 2.145 1.00 87.62 92 SER A C 1
ATOM 672 O O . SER A 1 92 ? -12.068 -2.065 2.083 1.00 87.62 92 SER A O 1
ATOM 674 N N . GLY A 1 93 ? -9.982 -1.703 2.822 1.00 89.44 93 GLY A N 1
ATOM 675 C CA . GLY A 1 93 ? -9.833 -3.038 3.378 1.00 89.44 93 GLY A CA 1
ATOM 676 C C . GLY A 1 93 ? -8.439 -3.352 3.883 1.00 89.44 93 GLY A C 1
ATOM 677 O O . GLY A 1 93 ? -7.617 -2.461 4.063 1.00 89.44 93 GLY A O 1
ATOM 678 N N . TYR A 1 94 ? -8.189 -4.635 4.095 1.00 88.25 94 TYR A N 1
ATOM 679 C CA . TYR A 1 94 ? -6.875 -5.190 4.404 1.00 88.25 94 TYR A CA 1
ATOM 680 C C . TYR A 1 94 ? -6.649 -6.463 3.593 1.00 88.25 94 TYR A C 1
ATOM 682 O O . TYR A 1 94 ? -7.609 -7.154 3.245 1.00 88.25 94 TYR A O 1
ATOM 690 N N . ILE A 1 95 ? -5.386 -6.791 3.324 1.00 83.69 95 ILE A N 1
ATOM 691 C CA . ILE A 1 95 ? -5.027 -8.097 2.767 1.00 83.69 95 ILE A CA 1
ATOM 692 C C . ILE A 1 95 ? -4.754 -9.066 3.914 1.00 83.69 95 ILE A C 1
ATOM 694 O O . ILE A 1 95 ? -4.022 -8.760 4.861 1.00 83.69 95 ILE A O 1
ATOM 698 N N . THR A 1 96 ? -5.315 -10.265 3.796 1.00 71.44 96 THR A N 1
ATOM 699 C CA . THR A 1 96 ? -4.930 -11.415 4.616 1.00 71.44 96 THR A CA 1
ATOM 700 C C . THR A 1 96 ? -3.764 -12.100 3.913 1.00 71.44 96 THR A C 1
ATOM 702 O O . THR A 1 96 ? -3.966 -12.884 2.990 1.00 71.44 96 THR A O 1
ATOM 705 N N . LEU A 1 97 ? -2.532 -11.741 4.284 1.00 63.06 97 LEU A N 1
ATOM 706 C CA . LEU A 1 97 ? -1.363 -12.491 3.824 1.00 63.06 97 LEU A CA 1
ATOM 707 C C . LEU A 1 97 ? -1.387 -13.872 4.510 1.00 63.06 97 LEU A C 1
ATOM 709 O O . LEU A 1 97 ? -1.606 -13.901 5.725 1.00 63.06 97 LEU A O 1
ATOM 713 N N . PRO A 1 98 ? -1.225 -14.979 3.762 1.00 57.88 98 PRO A N 1
ATOM 714 C CA . PRO A 1 98 ? -1.156 -16.325 4.330 1.00 57.88 98 PRO A CA 1
ATOM 715 C C . PRO A 1 98 ? 0.075 -16.532 5.224 1.00 57.88 98 PRO A C 1
ATOM 717 O O . PRO A 1 98 ? 1.092 -15.823 5.030 1.00 57.88 98 PRO A O 1
#

Nearest PDB structures (foldseek):
  7vju-assembly1_E  TM=2.441E-01  e=3.913E+00  Comamonas testosteroni KF-1
  8j0t-assembly1_C  TM=2.083E-01  e=8.780E+00  Mycobacterium tuberculosis
  8h9t-assembly1_C  TM=1.836E-01  e=7.286E+00  Homo sapiens
  6oqu-assembly1_C  TM=1.673E-01  e=6.434E+00  Escherichia coli

Sequence (98 aa):
MKKVFFGLLVAAIAVGGSAFTSAQKKVTTDTYYYVLNQAGTSYRSVGIVAPDEDLCSTAPISKCVVGFNADHGTTVNPTSLPSGKTYESSTSGYITLP